Protein AF-A0A7Y9XMZ0-F1 (afdb_monomer_lite)

Secondary structure (DSSP, 8-state):
---------S-HHHHHHHHSSEEETTEEEEE--S--HHHHHTPPPPTT-EEEEEEEEEE-TTS-EEEEEEEEEES-TT--

Foldseek 3Di:
DDDDDDDDDPDPVVVCVPQAADADDQGGKDWDPPDDPCVVVVHDADPQKDKTKIWGWAADPVRHTDIDIDMDIGNNVV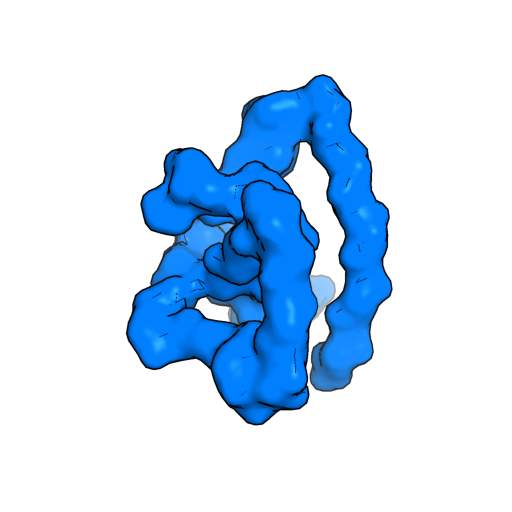SD

Sequence (80 aa):
MFSSELCVYTSEEYFKEHTVEQTGRFGKIERIQGKSLAQEFGLELPEGFNELGVLRIDKDDDGNPYISEHWYFGE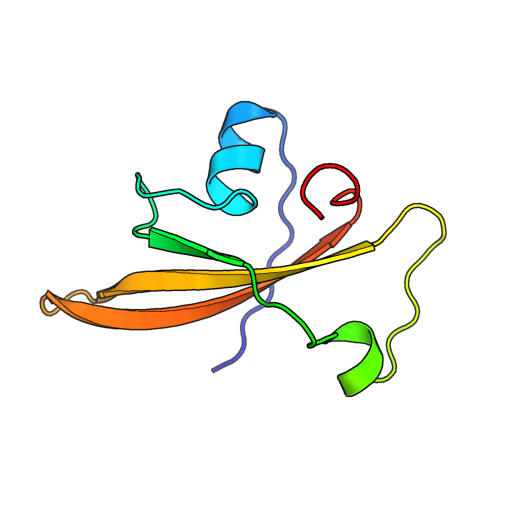VHQYG

InterPro domains:
  IPR025075 Protein of unknown function DUF3916 [PF13079] (1-75)

pLDDT: mean 91.75, std 8.25, range [47.66, 96.56]

Radius of gyration: 13.25 Å; chains: 1; bounding box: 34×24×31 Å

Structure (mmCIF, N/CA/C/O backbone):
data_AF-A0A7Y9XMZ0-F1
#
_entry.id   AF-A0A7Y9XMZ0-F1
#
loop_
_atom_site.group_PDB
_atom_site.id
_atom_site.type_symbol
_atom_site.label_atom_id
_atom_site.label_alt_id
_atom_site.label_comp_id
_atom_site.label_asym_id
_atom_site.label_entity_id
_atom_site.label_seq_id
_atom_site.pdbx_PDB_ins_code
_atom_site.Cartn_x
_atom_site.Cartn_y
_atom_site.Cartn_z
_atom_site.occupancy
_atom_site.B_iso_or_equiv
_atom_site.auth_seq_id
_atom_site.auth_comp_id
_atom_site.auth_asym_id
_atom_site.auth_atom_id
_atom_site.pdbx_PDB_model_num
ATOM 1 N N . MET A 1 1 ? -0.236 -14.023 -10.833 1.00 69.44 1 MET A N 1
ATOM 2 C CA . MET A 1 1 ? -0.289 -14.866 -9.617 1.00 69.44 1 MET A CA 1
ATOM 3 C C . MET A 1 1 ? -0.731 -13.959 -8.481 1.00 69.44 1 MET A C 1
ATOM 5 O O . MET A 1 1 ? -0.266 -12.830 -8.454 1.00 69.44 1 MET A O 1
ATOM 9 N N . PHE A 1 2 ? -1.662 -14.391 -7.633 1.00 80.44 2 PHE A N 1
ATOM 10 C CA . PHE A 1 2 ? -2.124 -13.610 -6.480 1.00 80.44 2 PHE A CA 1
ATOM 11 C C . PHE A 1 2 ? -1.345 -14.042 -5.235 1.00 80.44 2 PHE A C 1
ATOM 13 O O . PHE A 1 2 ? -1.143 -15.241 -5.034 1.00 80.44 2 PHE A O 1
ATOM 20 N N . SER A 1 3 ? -0.920 -13.082 -4.421 1.00 89.25 3 SER A N 1
ATOM 21 C CA . SER A 1 3 ? -0.347 -13.312 -3.097 1.00 89.25 3 SER A CA 1
ATOM 22 C C . SER A 1 3 ? -1.079 -12.456 -2.068 1.00 89.25 3 SER A C 1
ATOM 24 O O . SER A 1 3 ? -1.659 -11.424 -2.397 1.00 89.25 3 SER A O 1
ATOM 26 N N . SER A 1 4 ? -1.058 -12.903 -0.816 1.00 89.19 4 SER A N 1
ATOM 27 C CA . SER A 1 4 ? -1.640 -12.187 0.315 1.00 89.19 4 SER A CA 1
ATOM 28 C C . SER A 1 4 ? -0.631 -12.108 1.450 1.00 89.19 4 SER A C 1
ATOM 30 O O . SER A 1 4 ? 0.050 -13.095 1.735 1.00 89.19 4 SER A O 1
ATOM 32 N N . GLU A 1 5 ? -0.591 -10.974 2.134 1.00 92.56 5 GLU A N 1
ATOM 33 C CA . GLU A 1 5 ? 0.262 -10.740 3.295 1.00 92.56 5 GLU A CA 1
ATOM 34 C C . GLU A 1 5 ? -0.499 -9.979 4.387 1.00 92.56 5 GLU A C 1
ATOM 36 O O . GLU A 1 5 ? -1.449 -9.250 4.103 1.00 92.56 5 GLU A O 1
ATOM 41 N N . LEU A 1 6 ? -0.089 -10.167 5.645 1.00 92.56 6 LEU A N 1
ATOM 42 C CA . LEU A 1 6 ? -0.540 -9.351 6.769 1.00 92.56 6 LEU A CA 1
ATOM 43 C C . LEU A 1 6 ? 0.569 -8.361 7.117 1.00 92.56 6 LEU A C 1
ATOM 45 O O . LEU A 1 6 ? 1.645 -8.764 7.562 1.00 92.56 6 LEU A O 1
ATOM 49 N N . CYS A 1 7 ? 0.288 -7.073 6.963 1.00 92.00 7 CYS A N 1
ATOM 50 C CA . CYS A 1 7 ? 1.232 -6.013 7.286 1.00 92.00 7 CYS A CA 1
ATOM 51 C C . CYS A 1 7 ? 0.816 -5.308 8.578 1.00 92.00 7 CYS A C 1
ATOM 53 O O . CYS A 1 7 ? -0.266 -4.732 8.658 1.00 92.00 7 CYS A O 1
ATOM 55 N N . VAL A 1 8 ? 1.697 -5.319 9.579 1.00 94.12 8 VAL A N 1
ATOM 56 C CA . VAL A 1 8 ? 1.541 -4.523 10.802 1.00 94.12 8 VAL A CA 1
ATOM 57 C C . VAL A 1 8 ? 2.565 -3.400 10.763 1.00 94.12 8 VAL A C 1
ATOM 59 O O . VAL A 1 8 ? 3.768 -3.638 10.871 1.00 94.12 8 VAL A O 1
ATOM 62 N N . TYR A 1 9 ? 2.085 -2.173 10.591 1.00 93.31 9 TYR A N 1
ATOM 63 C CA . TYR A 1 9 ? 2.934 -0.994 10.506 1.00 93.31 9 TYR A CA 1
ATOM 64 C C . TYR A 1 9 ? 3.052 -0.330 11.873 1.00 93.31 9 TYR A C 1
ATOM 66 O O . TYR A 1 9 ? 2.064 0.100 12.458 1.00 93.31 9 TYR A O 1
ATOM 74 N N . THR A 1 10 ? 4.278 -0.226 12.377 1.00 95.50 10 THR A N 1
ATOM 75 C CA . THR A 1 10 ? 4.595 0.506 13.616 1.00 95.50 10 THR A CA 1
ATOM 76 C C . THR A 1 10 ? 5.163 1.901 13.346 1.00 95.50 10 THR A C 1
ATOM 78 O O . THR A 1 10 ? 5.376 2.670 14.280 1.00 95.50 10 THR A O 1
ATOM 81 N N . SER A 1 11 ? 5.402 2.231 12.072 1.00 96.00 11 SER A N 1
ATOM 82 C CA . SER A 1 11 ? 5.863 3.533 11.594 1.00 96.00 11 SER A CA 1
ATOM 83 C C . SER A 1 11 ? 4.908 4.055 10.528 1.00 96.00 11 SER A C 1
ATOM 85 O O . SER A 1 11 ? 4.666 3.388 9.520 1.00 96.00 11 SER A O 1
ATOM 87 N N . GLU A 1 12 ? 4.398 5.266 10.742 1.00 93.00 12 GLU A N 1
ATOM 88 C CA . GLU A 1 12 ? 3.511 5.938 9.795 1.00 93.00 12 GLU A CA 1
ATOM 89 C C . GLU A 1 12 ? 4.244 6.333 8.505 1.00 93.00 12 GLU A C 1
ATOM 91 O O . GLU A 1 12 ? 3.672 6.251 7.422 1.00 93.00 12 GLU A O 1
ATOM 96 N N . GLU A 1 13 ? 5.524 6.703 8.590 1.00 94.00 13 GLU A N 1
ATOM 97 C CA . GLU A 1 13 ? 6.336 7.016 7.407 1.00 94.00 13 GLU A CA 1
ATOM 98 C C . GLU A 1 13 ? 6.496 5.783 6.514 1.00 94.00 13 GLU A C 1
ATOM 100 O O . GLU A 1 13 ? 6.223 5.841 5.316 1.00 94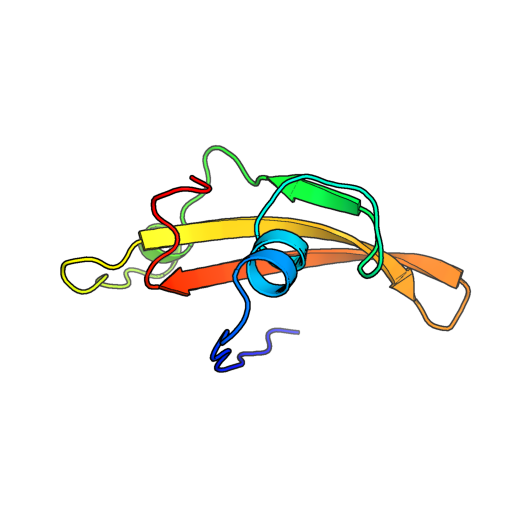.00 13 GLU A O 1
ATOM 105 N N . TYR A 1 14 ? 6.827 4.634 7.109 1.00 93.88 14 TYR A N 1
ATOM 106 C CA . TYR A 1 14 ? 6.958 3.384 6.361 1.00 93.88 14 TYR A CA 1
ATOM 107 C C . TYR A 1 14 ? 5.614 2.916 5.788 1.00 93.88 14 TYR A C 1
ATOM 109 O O . TYR A 1 14 ? 5.554 2.387 4.681 1.00 93.88 14 TYR A O 1
ATOM 117 N N . PHE A 1 15 ? 4.514 3.143 6.506 1.00 94.06 15 PHE A N 1
ATOM 118 C CA . PHE A 1 15 ? 3.176 2.891 5.978 1.00 94.06 15 PHE A CA 1
ATOM 119 C C . PHE A 1 15 ? 2.858 3.768 4.757 1.00 94.06 15 PHE A C 1
ATOM 121 O O . PHE A 1 15 ? 2.375 3.264 3.739 1.00 94.06 15 PHE A O 1
ATOM 128 N N . LYS A 1 16 ? 3.185 5.065 4.818 1.00 93.25 16 LYS A N 1
ATOM 129 C CA . LYS A 1 16 ? 3.012 6.003 3.699 1.00 93.25 16 LYS A CA 1
ATOM 130 C C . LYS A 1 16 ? 3.846 5.606 2.486 1.00 93.25 16 LYS A C 1
ATOM 132 O O . LYS A 1 16 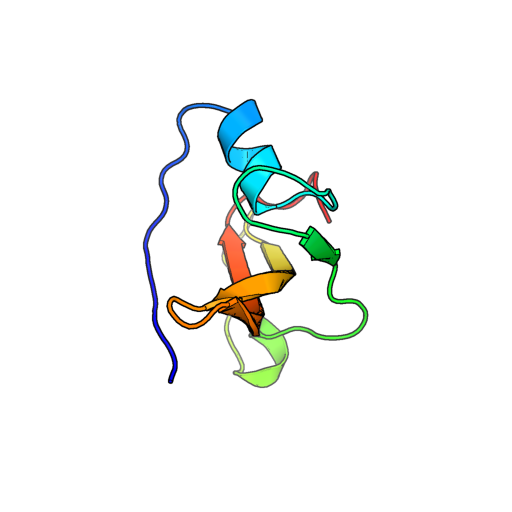? 3.343 5.717 1.374 1.00 93.25 16 LYS A O 1
ATOM 137 N N . GLU A 1 17 ? 5.052 5.061 2.673 1.00 93.69 17 GLU A N 1
ATOM 138 C CA . GLU A 1 17 ? 5.866 4.487 1.583 1.00 93.69 17 GLU A CA 1
ATOM 139 C C . GLU A 1 17 ? 5.148 3.375 0.795 1.00 93.69 17 GLU A C 1
ATOM 141 O O . GLU A 1 17 ? 5.544 3.066 -0.327 1.00 93.69 17 GLU A O 1
ATOM 146 N N . HIS A 1 18 ? 4.107 2.753 1.363 1.00 93.19 18 HIS A N 1
ATOM 147 C CA . HIS A 1 18 ? 3.348 1.683 0.713 1.00 93.19 18 HIS A CA 1
ATOM 148 C C . HIS A 1 18 ? 2.008 2.126 0.132 1.00 93.19 18 HIS A C 1
ATOM 150 O O . HIS A 1 18 ? 1.495 1.458 -0.764 1.00 93.19 18 HIS A O 1
ATOM 156 N N . THR A 1 19 ? 1.436 3.202 0.663 1.00 93.12 19 THR A N 1
ATOM 157 C CA . THR A 1 19 ? 0.028 3.559 0.448 1.00 93.12 19 THR A CA 1
ATOM 158 C C . THR A 1 19 ? -0.162 4.904 -0.245 1.00 93.12 19 THR A C 1
ATOM 160 O O . THR A 1 19 ? -1.223 5.146 -0.811 1.00 93.12 19 THR A O 1
ATOM 163 N N . VAL A 1 20 ? 0.857 5.766 -0.262 1.00 93.75 20 VAL A N 1
ATOM 164 C CA . VAL A 1 20 ? 0.786 7.097 -0.878 1.00 93.75 20 VAL A CA 1
ATOM 165 C C . VAL A 1 20 ? 1.486 7.111 -2.233 1.00 93.75 20 VAL A C 1
ATOM 167 O O . VAL A 1 20 ? 2.538 6.490 -2.412 1.00 93.75 20 VAL A O 1
ATOM 170 N N . GLU A 1 21 ? 0.916 7.866 -3.173 1.00 94.94 21 GLU A N 1
ATOM 171 C CA . GLU A 1 21 ? 1.508 8.114 -4.486 1.00 94.94 21 GLU A CA 1
ATOM 172 C C . GLU A 1 21 ? 2.875 8.785 -4.357 1.00 94.94 21 GLU A C 1
ATOM 174 O O . GLU A 1 21 ? 3.007 9.880 -3.807 1.00 94.94 21 GLU A O 1
ATOM 179 N N . GLN A 1 22 ? 3.909 8.123 -4.868 1.00 95.06 22 GLN A N 1
ATOM 180 C CA . GLN A 1 22 ? 5.281 8.612 -4.797 1.00 95.06 22 GLN A CA 1
ATOM 181 C C . GLN A 1 22 ? 6.191 7.848 -5.753 1.00 95.06 22 GLN A C 1
ATOM 183 O O . GLN A 1 22 ? 5.805 6.860 -6.371 1.00 95.06 22 GLN A O 1
ATOM 188 N N . THR A 1 23 ? 7.440 8.287 -5.858 1.00 95.44 23 THR A N 1
ATOM 189 C CA . THR A 1 23 ? 8.526 7.483 -6.427 1.00 95.44 23 THR A CA 1
ATOM 190 C C . THR A 1 23 ? 9.605 7.344 -5.368 1.00 95.44 23 THR A C 1
ATOM 192 O O . THR A 1 23 ? 10.064 8.350 -4.830 1.00 95.44 23 THR A O 1
ATOM 195 N N . GLY A 1 24 ? 9.992 6.112 -5.049 1.00 90.50 24 GLY A N 1
ATOM 196 C CA . GLY A 1 24 ? 10.908 5.854 -3.946 1.00 90.50 24 GLY A CA 1
ATOM 197 C C . GLY A 1 24 ? 11.425 4.424 -3.924 1.00 90.50 24 GLY A C 1
ATOM 198 O O . GLY A 1 24 ? 11.679 3.823 -4.965 1.00 90.50 24 GLY A O 1
ATOM 199 N N . ARG A 1 25 ? 11.590 3.886 -2.712 1.00 87.94 25 ARG A N 1
ATOM 200 C CA . ARG A 1 25 ? 12.198 2.570 -2.460 1.00 87.94 25 ARG A CA 1
ATOM 201 C C . ARG A 1 25 ? 11.506 1.416 -3.190 1.00 87.94 25 ARG A C 1
ATOM 203 O O . ARG A 1 25 ? 12.169 0.443 -3.520 1.00 87.94 25 ARG A O 1
ATOM 210 N N . PHE A 1 26 ? 10.200 1.518 -3.407 1.00 88.62 26 PHE A N 1
ATOM 211 C CA . PHE A 1 26 ? 9.380 0.464 -4.004 1.00 88.62 26 PHE A CA 1
ATOM 212 C C . PHE A 1 26 ? 8.949 0.794 -5.438 1.00 88.62 26 PHE A C 1
ATOM 214 O O . PHE A 1 26 ? 7.829 0.474 -5.843 1.00 88.62 26 PHE A O 1
ATOM 221 N N . GLY A 1 27 ? 9.798 1.522 -6.162 1.00 92.81 27 GLY A N 1
ATOM 222 C CA . GLY A 1 27 ? 9.472 2.050 -7.478 1.00 92.81 27 GLY A CA 1
ATOM 223 C C . GLY A 1 27 ? 8.489 3.219 -7.406 1.00 92.81 27 GLY A C 1
ATOM 224 O O . GLY A 1 27 ? 8.484 4.009 -6.453 1.00 92.81 27 GLY A O 1
ATOM 225 N N . LYS A 1 28 ? 7.676 3.356 -8.453 1.00 96.38 28 LYS A N 1
ATOM 226 C CA . LYS A 1 28 ? 6.609 4.353 -8.546 1.00 96.38 28 LYS A CA 1
ATOM 227 C C . LYS A 1 28 ? 5.292 3.747 -8.069 1.00 96.38 28 LYS A C 1
ATOM 229 O O . LYS A 1 28 ? 4.904 2.678 -8.530 1.00 96.38 28 LYS A O 1
ATOM 234 N N . ILE A 1 29 ? 4.616 4.454 -7.173 1.00 96.56 29 ILE A N 1
ATOM 235 C CA . ILE A 1 29 ? 3.291 4.119 -6.662 1.00 96.56 29 ILE A CA 1
ATOM 236 C C . ILE A 1 29 ? 2.298 5.119 -7.238 1.00 96.56 29 ILE A C 1
ATOM 238 O O . ILE A 1 29 ? 2.477 6.329 -7.086 1.00 96.56 29 ILE A O 1
ATOM 242 N N . GLU A 1 30 ? 1.260 4.607 -7.886 1.00 96.31 30 GLU A N 1
ATOM 243 C CA . GLU A 1 30 ? 0.134 5.383 -8.408 1.00 96.31 30 GLU A CA 1
ATOM 244 C C . GLU A 1 30 ? -1.164 4.843 -7.829 1.00 96.31 30 GLU A C 1
ATOM 246 O O . GLU A 1 30 ? -1.300 3.642 -7.588 1.00 96.31 30 GLU A O 1
ATOM 251 N N . ARG A 1 31 ? -2.145 5.710 -7.614 1.00 94.50 31 ARG A N 1
ATOM 252 C CA . ARG A 1 31 ? -3.407 5.287 -7.027 1.00 94.50 31 ARG A CA 1
ATOM 253 C C . ARG A 1 31 ? -4.360 4.721 -8.077 1.00 94.50 31 ARG A C 1
ATOM 255 O O . ARG A 1 31 ? -4.564 5.310 -9.136 1.00 94.50 31 ARG A O 1
ATOM 262 N N . ILE A 1 32 ? -5.014 3.608 -7.749 1.00 95.50 32 ILE A N 1
ATOM 263 C CA . ILE A 1 32 ? -6.088 3.050 -8.574 1.00 95.50 32 ILE A CA 1
ATOM 264 C C . ILE A 1 32 ? -7.381 3.813 -8.267 1.00 95.50 32 ILE A C 1
ATOM 266 O O . ILE A 1 32 ? -7.820 3.884 -7.120 1.00 95.50 32 ILE A O 1
ATOM 270 N N . GLN A 1 33 ? -7.993 4.384 -9.304 1.00 92.75 33 GLN A N 1
ATOM 271 C CA . GLN A 1 33 ? -9.242 5.144 -9.218 1.00 92.75 33 GLN A CA 1
ATOM 272 C C . GLN A 1 33 ? -10.379 4.387 -9.910 1.00 92.75 33 GLN A C 1
ATOM 274 O O . GLN A 1 33 ? -10.177 3.768 -10.953 1.00 92.75 33 GLN A O 1
ATOM 279 N N . GLY A 1 34 ? -11.590 4.458 -9.349 1.00 91.81 34 GLY A N 1
ATOM 280 C CA . GLY A 1 34 ? -12.796 3.893 -9.972 1.00 91.81 34 GLY A CA 1
ATOM 281 C C . GLY A 1 34 ? -12.898 2.362 -9.961 1.00 91.81 34 GLY A C 1
ATOM 282 O O . GLY A 1 34 ? -13.765 1.819 -10.641 1.00 91.81 34 GLY A O 1
ATOM 283 N N . LYS A 1 35 ? -12.048 1.670 -9.195 1.00 94.75 35 LYS A N 1
ATOM 284 C CA . LYS A 1 35 ? -12.110 0.220 -8.968 1.00 94.75 35 LYS A CA 1
ATOM 285 C C . LYS A 1 35 ? -12.200 -0.058 -7.468 1.00 94.75 35 LYS A C 1
ATOM 287 O O . LYS A 1 35 ? -11.582 0.645 -6.674 1.00 94.75 35 LYS A O 1
ATOM 292 N N . SER A 1 36 ? -12.964 -1.082 -7.109 1.00 94.69 36 SER A N 1
ATOM 293 C CA . SER A 1 36 ? -13.118 -1.597 -5.749 1.00 94.69 36 SER A CA 1
ATOM 294 C C . SER A 1 36 ? -12.988 -3.110 -5.819 1.00 94.69 36 SER A C 1
ATOM 296 O O . SER A 1 36 ? -13.798 -3.782 -6.462 1.00 94.69 36 SER A O 1
ATOM 298 N N . LEU A 1 37 ? -11.950 -3.640 -5.185 1.00 94.50 37 LEU A N 1
ATOM 299 C CA . LEU A 1 37 ? -11.716 -5.073 -5.141 1.00 94.50 37 LEU A CA 1
ATOM 300 C C . LEU A 1 37 ? -12.661 -5.741 -4.133 1.00 94.50 37 LEU A C 1
ATOM 302 O O . LEU A 1 37 ? -13.085 -6.876 -4.353 1.00 94.50 37 LEU A O 1
ATOM 306 N N . ALA A 1 38 ? -13.057 -5.020 -3.075 1.00 95.12 38 ALA A N 1
ATOM 307 C CA . ALA A 1 38 ? -14.105 -5.476 -2.166 1.00 95.12 38 ALA A CA 1
ATOM 308 C C . ALA A 1 38 ? -15.429 -5.712 -2.909 1.00 95.12 38 ALA A C 1
ATOM 310 O O . ALA A 1 38 ? -16.032 -6.771 -2.755 1.00 95.12 38 ALA A O 1
ATOM 311 N N . GLN A 1 39 ? -15.859 -4.773 -3.760 1.00 96.31 39 GLN A N 1
ATOM 312 C CA . GLN A 1 39 ? -17.079 -4.932 -4.557 1.00 96.31 39 GLN A CA 1
ATOM 313 C C . GLN A 1 39 ? -16.943 -6.037 -5.604 1.00 96.31 39 GLN A C 1
ATOM 315 O O . GLN A 1 39 ? -17.862 -6.840 -5.753 1.00 96.31 39 GLN A O 1
ATOM 320 N N . GLU A 1 40 ? -15.808 -6.097 -6.308 1.00 95.75 40 GLU A N 1
ATOM 321 C CA . GLU A 1 40 ? -15.559 -7.097 -7.355 1.00 95.75 40 GLU A CA 1
ATOM 322 C C . GLU A 1 40 ? -15.657 -8.533 -6.816 1.00 95.75 40 GLU A C 1
ATOM 324 O O . GLU A 1 40 ? -16.232 -9.402 -7.472 1.00 95.75 40 GLU A O 1
ATOM 329 N N . PHE A 1 41 ? -15.159 -8.773 -5.600 1.00 94.06 41 PHE A N 1
ATOM 330 C CA . PHE A 1 41 ? -15.196 -10.092 -4.964 1.00 94.06 41 PHE A CA 1
ATOM 331 C C . PHE A 1 41 ? -16.347 -10.300 -3.973 1.00 94.06 41 PHE A C 1
ATOM 333 O O . PHE A 1 41 ? -16.454 -11.383 -3.399 1.00 94.06 41 PHE A O 1
ATOM 340 N N . GLY A 1 42 ? -17.215 -9.304 -3.770 1.00 96.12 42 GLY A N 1
ATOM 341 C CA . GLY A 1 42 ? -18.322 -9.390 -2.813 1.00 96.12 42 GLY A CA 1
ATOM 342 C C . GLY A 1 42 ? -17.863 -9.532 -1.357 1.00 96.12 42 GLY A C 1
ATOM 343 O O . GLY A 1 42 ? -18.449 -10.306 -0.602 1.00 96.12 42 GLY A O 1
ATOM 344 N N . LEU A 1 43 ? -16.794 -8.829 -0.974 1.00 93.31 43 LEU A N 1
ATOM 345 C CA . LEU A 1 43 ? -16.245 -8.832 0.381 1.00 93.31 43 LEU A CA 1
ATOM 346 C C . LEU A 1 43 ? -16.968 -7.815 1.267 1.00 93.31 43 LEU A C 1
ATOM 348 O O . LEU A 1 43 ? -17.232 -6.685 0.858 1.00 93.31 43 LEU A O 1
ATOM 352 N N . GLU A 1 44 ? -17.217 -8.198 2.516 1.00 95.56 44 GLU A N 1
ATOM 353 C CA . GLU A 1 44 ? -17.708 -7.289 3.549 1.00 95.56 44 GLU A CA 1
ATOM 354 C C . GLU A 1 44 ? -16.524 -6.679 4.307 1.00 95.56 44 GLU A C 1
ATOM 356 O O . GLU A 1 44 ? -15.676 -7.400 4.840 1.00 95.56 44 GLU A O 1
ATOM 361 N N . LEU A 1 45 ? -16.461 -5.346 4.358 1.00 93.50 45 LEU A N 1
ATOM 362 C CA . LEU A 1 45 ? -15.455 -4.635 5.142 1.00 93.50 45 LEU A CA 1
ATOM 363 C C . LEU A 1 45 ? -15.987 -4.385 6.561 1.00 93.50 45 LEU A C 1
ATOM 365 O O . LEU A 1 45 ? -17.084 -3.837 6.699 1.00 93.50 45 LEU A O 1
ATOM 369 N N . PRO A 1 46 ? -15.234 -4.761 7.613 1.00 94.38 46 PRO A N 1
ATOM 370 C CA . PRO A 1 46 ? -15.594 -4.431 8.987 1.00 94.38 46 PRO A CA 1
ATOM 371 C C . PRO A 1 46 ? -15.759 -2.922 9.209 1.00 94.38 46 PRO A C 1
ATOM 373 O O . PRO A 1 46 ? -15.180 -2.102 8.495 1.00 94.38 46 PRO A O 1
ATOM 376 N N . GLU A 1 47 ? -16.499 -2.543 10.252 1.00 93.50 47 GLU A N 1
ATOM 377 C CA . GLU A 1 47 ? -16.586 -1.139 10.660 1.00 93.50 47 GLU A CA 1
ATOM 378 C C . GLU A 1 47 ? -15.185 -0.575 10.955 1.00 93.50 47 GLU A C 1
ATOM 380 O O . GLU A 1 47 ? -14.367 -1.213 11.617 1.00 93.50 47 GLU A O 1
ATOM 385 N N . GLY A 1 48 ? -14.893 0.617 10.427 1.00 90.94 48 GLY A N 1
ATOM 386 C CA . GLY A 1 48 ? -13.577 1.247 10.549 1.00 90.94 48 GLY A CA 1
ATOM 387 C C . GLY A 1 48 ? -12.526 0.735 9.558 1.00 90.94 48 GLY A C 1
ATOM 388 O O . GLY A 1 48 ? -11.429 1.288 9.522 1.00 90.94 48 GLY A O 1
ATOM 389 N N . PHE A 1 49 ? -12.836 -0.245 8.704 1.00 94.06 49 PHE A N 1
ATOM 390 C CA . PHE A 1 49 ? -11.958 -0.678 7.611 1.00 94.06 49 PHE A CA 1
ATOM 391 C C . PHE A 1 49 ? -12.363 -0.021 6.291 1.00 94.06 49 PHE A C 1
ATOM 393 O O . PHE A 1 49 ? -13.526 0.289 6.059 1.00 94.06 49 PHE A O 1
ATOM 400 N N . ASN A 1 50 ? -11.375 0.170 5.425 1.00 93.75 50 ASN A N 1
ATOM 401 C CA . ASN A 1 50 ? -11.526 0.598 4.041 1.00 93.75 50 ASN A CA 1
ATOM 402 C C . ASN A 1 50 ? -10.638 -0.254 3.136 1.00 93.75 50 ASN A C 1
ATOM 404 O O . ASN A 1 50 ? -9.819 -1.045 3.610 1.00 93.75 50 ASN A O 1
ATOM 408 N N . GLU A 1 51 ? -10.779 -0.044 1.831 1.00 95.31 51 GLU A N 1
ATOM 409 C 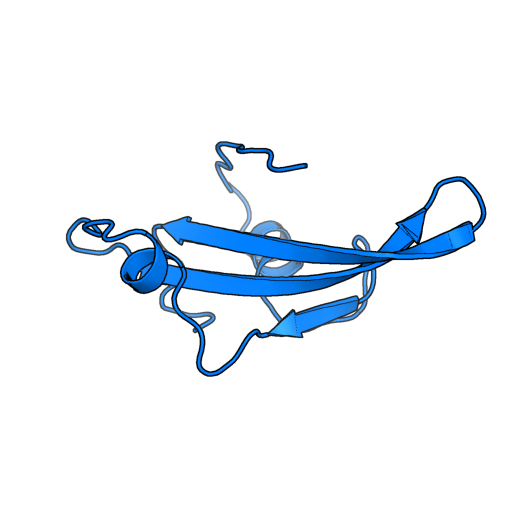CA . GLU A 1 51 ? -9.850 -0.552 0.831 1.00 95.31 51 GLU A CA 1
ATOM 410 C C . GLU A 1 51 ? -9.049 0.575 0.165 1.00 95.31 51 GLU A C 1
ATOM 412 O O . GLU A 1 51 ? -9.510 1.713 0.056 1.00 95.31 51 GLU A O 1
ATOM 417 N N . LEU A 1 52 ? -7.850 0.242 -0.307 1.00 95.94 52 LEU A N 1
ATOM 418 C CA . LEU A 1 52 ? -6.997 1.119 -1.100 1.00 95.94 52 LEU A CA 1
ATOM 419 C C . LEU A 1 52 ? -6.245 0.291 -2.143 1.00 95.94 52 LEU A C 1
ATOM 421 O O . LEU A 1 52 ? -5.448 -0.577 -1.791 1.00 95.94 52 LEU A O 1
ATOM 425 N N . GLY A 1 53 ? -6.481 0.586 -3.419 1.00 96.06 53 GLY A N 1
ATOM 426 C CA . GLY A 1 53 ? -5.735 0.012 -4.536 1.00 96.06 53 GLY A CA 1
ATOM 427 C C . GLY A 1 53 ? -4.625 0.948 -5.009 1.00 96.06 53 GLY A C 1
ATOM 428 O O . GLY A 1 53 ? -4.863 2.137 -5.237 1.00 96.06 53 GLY A O 1
ATOM 429 N N . VAL A 1 54 ? -3.425 0.409 -5.214 1.00 96.00 54 VAL A N 1
ATOM 430 C CA . VAL A 1 54 ? -2.296 1.117 -5.830 1.00 96.00 54 VAL A CA 1
ATOM 431 C C . VAL A 1 54 ? -1.637 0.264 -6.911 1.00 96.00 54 VAL A C 1
ATOM 433 O O . VAL A 1 54 ? -1.569 -0.960 -6.805 1.00 96.00 54 VAL A O 1
ATOM 436 N N . LEU A 1 55 ? -1.127 0.913 -7.950 1.00 96.31 55 LEU A N 1
ATOM 437 C CA . LEU A 1 55 ? -0.213 0.326 -8.920 1.00 96.31 55 LEU A CA 1
ATOM 438 C C . LEU A 1 55 ? 1.215 0.555 -8.447 1.00 96.31 55 LEU A C 1
ATOM 440 O O . LEU A 1 55 ? 1.593 1.685 -8.141 1.00 96.31 55 LEU A O 1
ATOM 444 N N . ARG A 1 56 ? 2.014 -0.508 -8.431 1.00 95.38 56 ARG A N 1
ATOM 445 C CA . ARG A 1 56 ? 3.465 -0.428 -8.273 1.00 95.38 56 ARG A CA 1
ATOM 446 C C . ARG A 1 56 ? 4.118 -0.664 -9.617 1.00 95.38 56 ARG A C 1
ATOM 448 O O . ARG A 1 56 ? 3.815 -1.649 -10.282 1.00 95.38 56 ARG A O 1
ATOM 455 N N . ILE A 1 57 ? 4.994 0.253 -10.000 1.00 95.44 57 ILE A N 1
ATOM 456 C CA . ILE A 1 57 ? 5.760 0.205 -11.239 1.00 95.44 57 ILE A CA 1
ATOM 457 C C . ILE A 1 57 ? 7.232 0.219 -10.841 1.00 95.44 57 ILE A C 1
ATOM 459 O O . ILE A 1 57 ? 7.749 1.240 -10.379 1.00 95.44 57 ILE A O 1
ATOM 463 N N . ASP A 1 58 ? 7.896 -0.914 -11.021 1.00 94.12 58 ASP A N 1
ATOM 464 C CA . ASP A 1 58 ? 9.319 -1.087 -10.731 1.00 94.12 58 ASP A CA 1
ATOM 465 C C . ASP A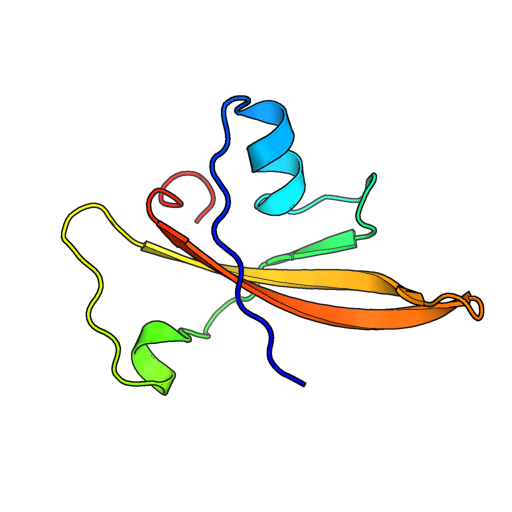 1 58 ? 9.990 -1.913 -11.838 1.00 94.12 58 ASP A C 1
ATOM 467 O O . ASP A 1 58 ? 9.428 -2.086 -12.925 1.00 94.12 58 ASP A O 1
ATOM 471 N N . LYS A 1 59 ? 11.210 -2.388 -11.600 1.00 93.62 59 LYS A N 1
ATOM 472 C CA . LYS A 1 59 ? 11.906 -3.335 -12.464 1.00 93.62 59 LYS A CA 1
ATOM 473 C C . LYS A 1 59 ? 11.955 -4.718 -11.828 1.00 93.62 59 LYS A C 1
ATOM 475 O O . LYS A 1 59 ? 12.131 -4.832 -10.620 1.00 93.62 59 LYS A O 1
ATOM 480 N N . ASP A 1 60 ? 11.816 -5.753 -12.646 1.00 91.94 60 ASP A N 1
ATOM 481 C CA . ASP A 1 60 ? 12.130 -7.121 -12.235 1.00 91.94 60 ASP A CA 1
ATOM 482 C C . ASP A 1 60 ? 13.651 -7.351 -12.129 1.00 91.94 60 ASP A C 1
ATOM 484 O O . ASP A 1 60 ? 14.461 -6.455 -12.396 1.00 91.94 60 ASP A O 1
ATOM 488 N N . ASP A 1 61 ? 14.040 -8.570 -11.747 1.00 91.50 61 ASP A N 1
ATOM 489 C CA . ASP A 1 61 ? 15.444 -8.973 -11.584 1.00 91.50 61 ASP A CA 1
ATOM 490 C C . ASP A 1 61 ? 16.259 -8.871 -12.892 1.00 91.50 61 ASP A C 1
ATOM 492 O O . ASP A 1 61 ? 17.480 -8.708 -12.851 1.00 91.50 61 ASP A O 1
ATOM 496 N N . ASP A 1 62 ? 15.590 -8.908 -14.049 1.00 94.38 62 ASP A N 1
ATOM 497 C CA . ASP A 1 62 ? 16.188 -8.759 -15.381 1.00 94.38 62 ASP A CA 1
ATOM 498 C C . ASP A 1 62 ? 16.207 -7.290 -15.861 1.00 94.38 62 ASP A C 1
ATOM 500 O O . ASP A 1 62 ? 16.708 -6.975 -16.945 1.00 94.38 62 ASP A O 1
ATOM 504 N N . GLY A 1 63 ? 15.686 -6.361 -15.053 1.00 92.75 63 GLY A N 1
ATOM 505 C CA . GLY A 1 63 ? 15.633 -4.933 -15.349 1.00 92.75 63 GLY A CA 1
ATOM 506 C C . GLY A 1 63 ? 14.459 -4.502 -16.236 1.00 92.75 63 GLY A C 1
ATOM 507 O O . GLY A 1 63 ? 14.422 -3.333 -16.647 1.00 92.75 63 GLY A O 1
ATOM 508 N N . ASN A 1 64 ? 13.512 -5.394 -16.535 1.00 94.06 64 ASN A N 1
ATOM 509 C CA . ASN A 1 64 ? 12.321 -5.082 -17.323 1.00 94.06 64 ASN A CA 1
ATOM 510 C C . ASN A 1 64 ? 11.240 -4.432 -16.452 1.00 94.06 64 ASN A C 1
ATOM 512 O O . ASN A 1 64 ? 11.167 -4.718 -15.259 1.00 94.06 64 ASN A O 1
ATOM 516 N N . PRO A 1 65 ? 10.363 -3.582 -17.021 1.00 91.81 65 PRO A N 1
ATOM 517 C CA . PRO A 1 65 ? 9.244 -3.017 -16.278 1.00 91.81 65 PRO A CA 1
ATOM 518 C C . PRO A 1 65 ? 8.327 -4.109 -15.719 1.00 91.81 65 PRO A C 1
ATOM 520 O O . PRO A 1 65 ? 7.747 -4.894 -16.471 1.00 91.81 65 PRO A O 1
ATOM 523 N N . TYR A 1 66 ? 8.151 -4.099 -14.405 1.00 93.12 66 TYR A N 1
ATOM 524 C CA . TYR A 1 66 ? 7.216 -4.940 -13.680 1.00 93.12 66 TYR A CA 1
ATOM 525 C C . TYR A 1 66 ? 6.134 -4.061 -13.056 1.00 93.12 66 TYR A C 1
ATOM 527 O O . TYR A 1 66 ? 6.429 -3.107 -12.334 1.00 93.12 66 TYR A O 1
ATOM 535 N N . ILE A 1 67 ? 4.875 -4.371 -13.369 1.00 94.56 67 ILE A N 1
ATOM 536 C CA . ILE A 1 67 ? 3.711 -3.623 -12.892 1.00 94.56 67 ILE A CA 1
ATOM 537 C C . ILE A 1 67 ? 2.804 -4.574 -12.121 1.00 94.56 67 ILE A C 1
ATOM 539 O O . ILE A 1 67 ? 2.394 -5.607 -12.656 1.00 94.56 67 ILE A O 1
ATOM 543 N N . SER A 1 68 ? 2.460 -4.214 -10.888 1.00 94.06 68 SER A N 1
ATOM 544 C CA . SER A 1 68 ? 1.556 -4.991 -10.039 1.00 94.06 68 SER A CA 1
ATOM 545 C C . SER A 1 68 ? 0.503 -4.116 -9.367 1.00 94.06 68 SER A C 1
ATOM 547 O O . SER A 1 68 ? 0.776 -2.999 -8.933 1.00 94.06 68 SER A O 1
ATOM 549 N N . GLU A 1 69 ? -0.717 -4.642 -9.249 1.00 95.44 69 GLU A N 1
ATOM 550 C CA . GLU A 1 69 ? -1.740 -4.073 -8.368 1.00 95.44 69 GLU A CA 1
ATOM 551 C C . GLU A 1 69 ? -1.508 -4.563 -6.934 1.00 95.44 69 GLU A C 1
ATOM 553 O O . GLU A 1 69 ? -1.335 -5.760 -6.700 1.00 95.44 69 GLU A O 1
ATOM 558 N N . HIS A 1 70 ? -1.532 -3.645 -5.973 1.00 95.19 70 HIS A N 1
ATOM 559 C CA . HIS A 1 70 ? -1.508 -3.935 -4.544 1.00 95.19 70 HIS A CA 1
ATOM 560 C C . HIS A 1 70 ? -2.777 -3.370 -3.920 1.00 95.19 70 HIS A C 1
ATOM 562 O O . HIS A 1 70 ? -3.096 -2.196 -4.102 1.00 95.19 70 HIS A O 1
ATOM 568 N N . TRP A 1 71 ? -3.488 -4.214 -3.181 1.00 95.62 71 TRP A N 1
ATOM 569 C CA . TRP A 1 71 ? -4.745 -3.861 -2.537 1.00 95.62 71 TRP A CA 1
ATOM 570 C C . TRP A 1 71 ? -4.608 -4.019 -1.029 1.00 95.62 71 TRP A C 1
ATOM 572 O O . TRP A 1 71 ? -4.292 -5.101 -0.535 1.00 95.62 71 TRP A O 1
ATOM 582 N N . TYR A 1 72 ? -4.839 -2.927 -0.311 1.00 95.25 72 TYR A N 1
ATOM 583 C CA . TYR A 1 72 ? -4.793 -2.862 1.142 1.00 95.25 72 TYR A CA 1
ATOM 584 C C . TYR A 1 72 ? -6.211 -2.839 1.693 1.00 95.25 72 TYR A C 1
ATOM 586 O O . TYR A 1 72 ? -7.021 -2.032 1.249 1.00 95.25 72 TYR A O 1
ATOM 594 N N . PHE A 1 73 ? -6.484 -3.679 2.689 1.00 94.81 73 PHE A N 1
ATOM 595 C CA . PHE A 1 73 ? -7.735 -3.687 3.443 1.00 94.81 73 PHE A CA 1
ATOM 596 C C . PHE A 1 73 ? -7.416 -3.438 4.915 1.00 94.81 73 PHE A C 1
ATOM 598 O O . PHE A 1 73 ? -6.638 -4.186 5.509 1.00 94.81 73 PHE A O 1
ATOM 605 N N . GLY A 1 74 ? -7.968 -2.377 5.499 1.00 94.19 74 GLY A N 1
ATOM 606 C CA . GLY A 1 74 ? -7.590 -1.951 6.847 1.00 94.19 74 GLY A CA 1
ATOM 607 C C . GLY A 1 74 ? -7.879 -0.485 7.127 1.00 94.19 74 GLY A C 1
ATOM 608 O O . GLY A 1 74 ? -8.738 0.135 6.501 1.00 94.19 74 GLY A O 1
ATOM 609 N N . GLU A 1 75 ? -7.117 0.089 8.052 1.00 92.38 75 GLU A N 1
ATOM 610 C CA . GLU A 1 75 ? -7.203 1.495 8.460 1.00 92.38 75 GLU A CA 1
ATOM 611 C C . GLU A 1 75 ? -6.517 2.432 7.440 1.00 92.38 75 GLU A C 1
ATOM 613 O O . GLU A 1 75 ? -5.580 3.163 7.747 1.00 92.38 75 GLU A O 1
ATOM 618 N N . VAL A 1 76 ? -6.979 2.409 6.187 1.00 91.75 76 VAL A N 1
ATOM 619 C CA . VAL A 1 76 ? -6.386 3.162 5.058 1.00 91.75 76 VAL A CA 1
ATOM 620 C C . VAL A 1 76 ? -7.105 4.488 4.750 1.00 91.75 76 VAL A C 1
ATOM 622 O O . VAL A 1 76 ? -6.784 5.164 3.777 1.00 91.75 76 VAL A O 1
ATOM 625 N N . HIS A 1 77 ? -8.062 4.898 5.593 1.00 74.62 77 HIS A N 1
ATOM 626 C CA . HIS A 1 77 ? -8.996 6.021 5.372 1.00 74.62 77 HIS A CA 1
ATOM 627 C C . HIS A 1 77 ? -8.355 7.378 5.051 1.00 74.62 77 HIS A C 1
ATOM 629 O O . HIS A 1 77 ? -8.988 8.194 4.394 1.00 74.62 77 HIS A O 1
ATOM 635 N N . GLN A 1 78 ? -7.131 7.643 5.514 1.00 63.03 78 GLN A N 1
ATOM 636 C CA . GLN A 1 78 ? -6.489 8.965 5.399 1.00 63.03 78 GLN A CA 1
ATOM 637 C C . GLN A 1 78 ? -5.615 9.129 4.145 1.00 63.03 78 GLN A C 1
ATOM 639 O O . GLN A 1 78 ? -5.038 10.191 3.919 1.00 63.03 78 GLN A O 1
ATOM 644 N N . TYR A 1 79 ? -5.507 8.067 3.351 1.00 57.59 79 TYR A N 1
ATOM 645 C CA . TYR A 1 79 ? -4.682 7.986 2.139 1.00 57.59 79 TYR A CA 1
ATOM 646 C C . TYR A 1 79 ? -5.533 7.619 0.912 1.00 57.59 79 TYR A C 1
ATOM 648 O O . TYR A 1 79 ? -5.028 7.491 -0.207 1.00 57.59 79 TYR A O 1
ATOM 656 N N . GLY A 1 80 ? -6.837 7.463 1.173 1.00 47.66 80 GLY A N 1
ATOM 657 C CA . GLY A 1 80 ? -7.940 7.443 0.230 1.00 47.66 80 GLY A CA 1
ATOM 658 C C . GLY A 1 80 ? -8.412 8.844 -0.155 1.00 47.66 80 GLY A C 1
ATOM 659 O O . GLY A 1 80 ? -7.813 9.843 0.271 1.00 47.66 80 GLY A O 1
#

Organism: NCBI:txid29435